Protein AF-A0A1F7LGB0-F1 (afdb_monomer_lite)

pLDDT: mean 81.33, std 19.08, range [39.28, 97.81]

Foldseek 3Di:
DDDDDDDDDDDDDDDPPPPPPVPPPPPDPPDPDVVVVVVVVVPDDDDDDDDDDDDQKDKDAWDWAQDVVVRFTWIWHIDMWGDPDQFKIWADWTWTHGPVHDPDIDIDHTDIGGPPVPDRHD

Radius of gyration: 38.16 Å; chains: 1; bounding box: 104×57×68 Å

Sequence (122 aa):
MKRLLPCLALLGSLACAISVAAQTPQIGPGAPDPIEHSRALSLRPRPALPPATPPAERVVPERRVRVPETGQEVVIPAHTERRISDTQVSVPPLAGFPAGGGASLVHFPAGERLPAELRQGP

Structure (mmCIF, N/CA/C/O backbone):
data_AF-A0A1F7LGB0-F1
#
_entry.id   AF-A0A1F7LGB0-F1
#
loop_
_atom_site.group_PDB
_atom_site.id
_atom_site.type_symbol
_atom_site.label_atom_id
_atom_site.label_alt_id
_atom_site.label_comp_id
_atom_site.label_asym_id
_atom_site.label_entity_id
_atom_site.label_seq_id
_atom_site.pdbx_PDB_ins_code
_atom_site.Cartn_x
_atom_site.Cartn_y
_atom_site.Cartn_z
_atom_site.occupancy
_atom_site.B_iso_or_equiv
_atom_site.auth_seq_id
_atom_site.auth_comp_id
_atom_site.auth_asym_id
_atom_site.auth_atom_id
_atom_site.pdbx_PDB_model_num
ATOM 1 N N . MET A 1 1 ? 85.181 42.261 -16.387 1.00 39.94 1 MET A N 1
ATOM 2 C CA . MET A 1 1 ? 85.362 42.396 -17.853 1.00 39.94 1 MET A CA 1
ATOM 3 C C . MET A 1 1 ? 84.102 41.847 -18.515 1.00 39.94 1 MET A C 1
ATOM 5 O O . MET A 1 1 ? 83.905 40.648 -18.510 1.00 39.94 1 MET A O 1
ATOM 9 N N . LYS A 1 2 ? 83.076 42.685 -18.716 1.00 44.09 2 LYS A N 1
ATOM 10 C CA . LYS A 1 2 ? 82.708 43.294 -20.013 1.00 44.09 2 LYS A CA 1
ATOM 11 C C . LYS A 1 2 ? 82.606 42.270 -21.150 1.00 44.09 2 LYS A C 1
ATOM 13 O O . LYS A 1 2 ? 83.635 41.900 -21.703 1.00 44.09 2 LYS A O 1
ATOM 18 N N . ARG A 1 3 ? 81.369 41.958 -21.548 1.00 41.34 3 ARG A N 1
ATOM 19 C CA . ARG A 1 3 ? 80.885 42.054 -22.937 1.00 41.34 3 ARG A CA 1
ATOM 20 C C . ARG A 1 3 ? 79.352 42.070 -22.936 1.00 41.34 3 ARG A C 1
ATOM 22 O O . ARG A 1 3 ? 78.709 41.054 -22.711 1.00 41.34 3 ARG A O 1
ATOM 29 N N . LEU A 1 4 ? 78.818 43.279 -23.127 1.00 47.09 4 LEU A N 1
ATOM 30 C CA . LEU A 1 4 ? 77.466 43.527 -23.618 1.00 47.09 4 LEU A CA 1
ATOM 31 C C . LEU A 1 4 ? 77.338 42.913 -25.018 1.00 47.09 4 LEU A C 1
ATOM 33 O O . LEU A 1 4 ? 78.267 43.056 -25.816 1.00 47.09 4 LEU A O 1
ATOM 37 N N . LEU A 1 5 ? 76.179 42.341 -25.336 1.00 48.66 5 LEU A N 1
ATOM 38 C CA . LEU A 1 5 ? 75.735 42.181 -26.718 1.00 48.66 5 LEU A CA 1
ATOM 39 C C . LEU A 1 5 ? 74.434 42.980 -26.906 1.00 48.66 5 LEU A C 1
ATOM 41 O O . LEU A 1 5 ? 73.523 42.825 -26.090 1.00 48.66 5 LEU A O 1
ATOM 45 N N . PRO A 1 6 ? 74.359 43.867 -27.914 1.00 56.09 6 PRO A N 1
ATOM 46 C CA . PRO A 1 6 ? 73.229 44.755 -28.113 1.00 56.09 6 PRO A CA 1
ATOM 47 C C . PRO A 1 6 ? 72.122 44.116 -28.955 1.00 56.09 6 PRO A C 1
ATOM 49 O O . PRO A 1 6 ? 72.346 43.294 -29.840 1.00 56.09 6 PRO A O 1
ATOM 52 N N . CYS A 1 7 ? 70.922 44.593 -28.659 1.00 42.59 7 CYS A N 1
ATOM 53 C CA . CYS A 1 7 ? 69.697 44.476 -29.425 1.00 42.59 7 CYS A 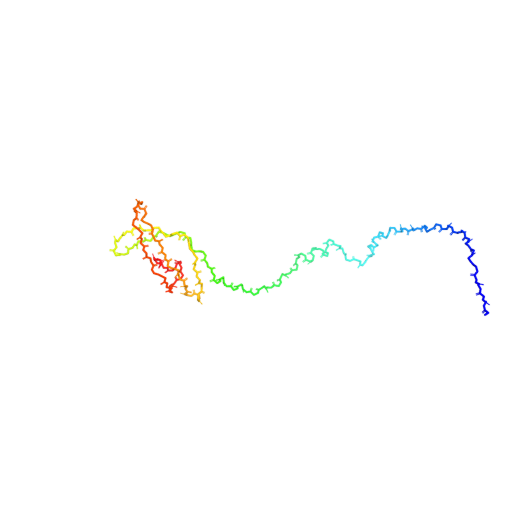CA 1
ATOM 54 C C . CYS A 1 7 ? 69.859 45.148 -30.802 1.00 42.59 7 CYS A C 1
ATOM 56 O O . CYS A 1 7 ? 70.256 46.313 -30.859 1.00 42.59 7 CYS A O 1
ATOM 58 N N . LEU A 1 8 ? 69.508 44.468 -31.897 1.00 49.75 8 LEU A N 1
ATOM 59 C CA . LEU A 1 8 ? 69.082 45.150 -33.120 1.00 49.75 8 LEU A CA 1
ATOM 60 C C . LEU A 1 8 ? 68.018 44.312 -33.833 1.00 49.75 8 LEU A C 1
ATOM 62 O O . LEU A 1 8 ? 68.286 43.242 -34.374 1.00 49.75 8 LEU A O 1
ATOM 66 N N . ALA A 1 9 ? 66.789 44.812 -33.755 1.00 45.78 9 ALA A N 1
ATOM 67 C CA . ALA A 1 9 ? 65.622 44.296 -34.439 1.00 45.78 9 ALA A CA 1
ATOM 68 C C . ALA A 1 9 ? 65.769 44.474 -35.955 1.00 45.78 9 ALA A C 1
ATOM 70 O O . ALA A 1 9 ? 66.146 45.554 -36.413 1.00 45.78 9 ALA A O 1
ATOM 71 N N . LEU A 1 10 ? 65.390 43.459 -36.732 1.00 41.28 10 LEU A N 1
ATOM 72 C CA . LEU A 1 10 ? 65.017 43.666 -38.124 1.00 41.28 10 LEU A CA 1
ATOM 73 C C . LEU A 1 10 ? 63.668 43.008 -38.396 1.00 41.28 10 LEU A C 1
ATOM 75 O O . LEU A 1 10 ? 63.467 41.818 -38.162 1.00 41.28 10 LEU A O 1
ATOM 79 N N . LEU A 1 11 ? 62.749 43.853 -38.853 1.00 46.97 11 LEU A N 1
ATOM 80 C CA . LEU A 1 11 ? 61.423 43.513 -39.328 1.00 46.97 11 LEU A CA 1
ATOM 81 C C . LEU A 1 11 ? 61.484 42.449 -40.428 1.00 46.97 11 LEU A C 1
ATOM 83 O O . LEU A 1 11 ? 62.230 42.579 -41.393 1.00 46.97 11 LEU A O 1
ATOM 87 N N . GLY A 1 12 ? 60.606 41.459 -40.317 1.00 43.09 12 GLY A N 1
ATOM 88 C CA . GLY A 1 12 ? 60.355 40.471 -41.356 1.00 43.09 12 GLY A CA 1
ATOM 89 C C . GLY A 1 12 ? 58.972 39.874 -41.167 1.00 43.09 12 GLY A C 1
ATOM 90 O O . GLY A 1 12 ? 58.838 38.725 -40.766 1.00 43.09 12 GLY A O 1
ATOM 91 N N . SER A 1 13 ? 57.939 40.688 -41.389 1.00 51.75 13 SER A N 1
ATOM 92 C CA . SER A 1 13 ? 56.566 40.204 -41.512 1.00 51.75 13 SER A CA 1
ATOM 93 C C . SER A 1 13 ? 56.483 39.389 -42.803 1.00 51.75 13 SER A C 1
ATOM 95 O O . SER A 1 13 ? 56.477 39.963 -43.891 1.00 51.75 13 SER A O 1
ATOM 97 N N . LEU A 1 14 ? 56.484 38.059 -42.701 1.00 49.19 14 LEU A N 1
ATOM 98 C CA . LEU A 1 14 ? 56.171 37.186 -43.826 1.00 49.19 14 LEU A CA 1
ATOM 99 C C . LEU A 1 14 ? 54.962 36.338 -43.448 1.00 49.19 14 LEU A C 1
ATOM 101 O O . LEU A 1 14 ? 54.983 35.566 -42.492 1.00 49.19 14 LEU A O 1
ATOM 105 N N . ALA A 1 15 ? 53.884 36.580 -44.184 1.00 45.78 15 ALA A N 1
ATOM 106 C CA . ALA A 1 15 ? 52.567 36.016 -43.994 1.00 45.78 15 ALA A CA 1
ATOM 107 C C . ALA A 1 15 ? 52.606 34.486 -43.853 1.00 45.78 15 ALA A C 1
ATOM 109 O O . ALA A 1 15 ? 52.946 33.773 -44.797 1.00 45.78 15 ALA A O 1
ATOM 110 N N . CYS A 1 16 ? 52.167 33.977 -42.699 1.00 39.28 16 CYS A N 1
ATOM 111 C CA . CYS A 1 16 ? 51.636 32.623 -42.617 1.00 39.28 16 CYS A CA 1
ATOM 112 C C . CYS A 1 16 ? 50.343 32.593 -43.435 1.00 39.28 16 CYS A C 1
ATOM 114 O O . CYS A 1 16 ? 49.257 32.856 -42.919 1.00 39.28 16 CYS A O 1
ATOM 116 N N . ALA A 1 17 ? 50.451 32.286 -44.726 1.00 51.31 17 ALA A N 1
ATOM 117 C CA . ALA A 1 17 ? 49.326 31.759 -45.474 1.00 51.31 17 ALA A CA 1
ATOM 118 C C . ALA A 1 17 ? 49.001 30.391 -44.865 1.00 51.31 17 ALA A C 1
ATOM 120 O O . ALA A 1 17 ? 49.566 29.368 -45.253 1.00 51.31 17 ALA A O 1
ATOM 121 N N . ILE A 1 18 ? 48.122 30.376 -43.860 1.00 52.44 18 ILE A N 1
ATOM 122 C CA . ILE A 1 18 ? 47.482 29.150 -43.397 1.00 52.44 18 ILE A CA 1
ATOM 123 C C . ILE A 1 18 ? 46.597 28.718 -44.560 1.00 52.44 18 ILE A C 1
ATOM 125 O O . ILE A 1 18 ? 45.442 29.121 -44.677 1.00 52.44 18 ILE A O 1
ATOM 129 N N . SER A 1 19 ? 47.166 27.930 -45.466 1.00 48.25 19 SER A N 1
ATOM 130 C CA . SER A 1 19 ? 46.372 27.131 -46.381 1.00 48.25 19 SER A CA 1
ATOM 131 C C . SER A 1 19 ? 45.657 26.109 -45.510 1.00 48.25 19 SER A C 1
ATOM 133 O O . SER A 1 19 ? 46.164 25.017 -45.265 1.00 48.25 19 SER A O 1
ATOM 135 N N . VAL A 1 20 ? 44.480 26.475 -44.997 1.00 52.44 20 VAL A N 1
ATOM 136 C CA . VAL A 1 20 ? 43.475 25.486 -44.625 1.00 52.44 20 VAL A CA 1
ATOM 137 C C . VAL A 1 20 ? 43.051 24.871 -45.949 1.00 52.44 20 VAL A C 1
ATOM 139 O O . VAL A 1 20 ? 42.083 25.288 -46.578 1.00 52.44 20 VAL A O 1
ATOM 142 N N . ALA A 1 21 ? 43.832 23.897 -46.414 1.00 49.31 21 ALA A N 1
ATOM 143 C CA . ALA A 1 21 ? 43.280 22.882 -47.276 1.00 49.31 21 ALA A CA 1
ATOM 144 C C . ALA A 1 21 ? 42.140 22.293 -46.454 1.00 49.31 21 ALA A C 1
ATOM 146 O O . ALA A 1 21 ? 42.376 21.635 -45.438 1.00 49.31 21 ALA A O 1
ATOM 147 N N . ALA A 1 22 ? 40.907 22.628 -46.830 1.00 48.91 22 ALA A N 1
ATOM 148 C CA . ALA A 1 22 ? 39.749 21.901 -46.373 1.00 48.91 22 ALA A CA 1
ATOM 149 C C . ALA A 1 22 ? 40.032 20.442 -46.726 1.00 48.91 22 ALA A C 1
ATOM 151 O O . ALA A 1 22 ? 39.932 20.042 -47.887 1.00 48.91 22 ALA A O 1
ATOM 152 N N . GLN A 1 23 ? 40.474 19.668 -45.734 1.00 51.59 23 GLN A N 1
ATOM 153 C CA . GLN A 1 23 ? 40.456 18.222 -45.805 1.00 51.59 23 GLN A CA 1
ATOM 154 C C . GLN A 1 23 ? 38.975 17.878 -45.836 1.00 51.59 23 GLN A C 1
ATOM 156 O O . GLN A 1 23 ? 38.339 17.656 -44.810 1.00 51.59 23 GLN A O 1
ATOM 161 N N . THR A 1 24 ? 38.395 17.930 -47.034 1.00 53.53 24 THR A N 1
ATOM 162 C CA . THR A 1 24 ? 37.213 17.141 -47.326 1.00 53.53 24 THR A CA 1
ATOM 163 C C . THR A 1 24 ? 37.592 15.734 -46.887 1.00 53.53 24 THR A C 1
ATOM 165 O O . THR A 1 24 ?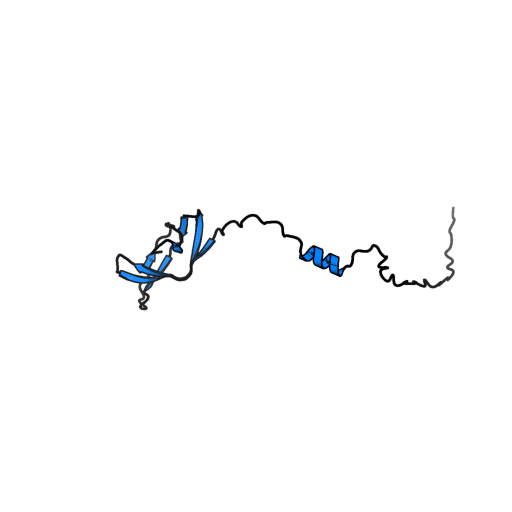 38.640 15.250 -47.329 1.00 53.53 24 THR A O 1
ATOM 168 N N . PRO A 1 25 ? 36.854 15.112 -45.950 1.00 57.19 25 PRO A N 1
ATOM 169 C CA . PRO A 1 25 ? 37.134 13.742 -45.577 1.00 57.19 25 PRO A CA 1
ATOM 170 C C . PRO A 1 25 ? 37.096 12.940 -46.872 1.00 57.19 25 PRO A C 1
ATOM 172 O O . PRO A 1 25 ? 36.052 12.801 -47.507 1.00 57.19 25 PRO A O 1
ATOM 175 N N . GLN A 1 26 ? 38.276 12.518 -47.317 1.00 54.53 26 GLN A N 1
ATOM 176 C CA . GLN A 1 26 ? 38.432 11.629 -48.447 1.00 54.53 26 GLN A CA 1
ATOM 177 C C . GLN A 1 26 ? 37.807 10.319 -47.986 1.00 54.53 26 GLN A C 1
ATOM 179 O O . GLN A 1 26 ? 38.439 9.525 -47.289 1.00 54.53 26 GLN A O 1
ATOM 184 N N . ILE A 1 27 ? 36.532 10.124 -48.326 1.00 57.50 27 ILE A N 1
ATOM 185 C CA . ILE A 1 27 ? 35.876 8.823 -48.291 1.00 57.50 27 ILE A CA 1
ATOM 186 C C . ILE A 1 27 ? 36.549 8.026 -49.410 1.00 57.50 27 ILE A C 1
ATOM 188 O O . ILE A 1 27 ? 36.065 7.944 -50.535 1.00 57.50 27 ILE A O 1
ATOM 192 N N . GLY A 1 28 ? 37.757 7.535 -49.130 1.00 55.53 28 GLY A N 1
ATOM 193 C CA . GLY A 1 28 ? 38.416 6.567 -49.986 1.00 55.53 28 GLY A CA 1
ATOM 194 C C . GLY A 1 28 ? 37.552 5.305 -50.069 1.00 55.53 28 GLY A C 1
ATOM 195 O O . GLY A 1 28 ? 36.737 5.067 -49.172 1.00 55.53 28 GLY A O 1
ATOM 196 N N . PRO A 1 29 ? 37.740 4.460 -51.094 1.00 56.47 29 PRO A N 1
ATOM 197 C CA . PRO A 1 29 ? 36.926 3.264 -51.355 1.00 56.47 29 PRO A CA 1
ATOM 198 C C . PRO A 1 29 ? 37.025 2.146 -50.287 1.00 56.47 29 PRO A C 1
ATOM 200 O O . PRO A 1 29 ? 36.714 0.994 -50.565 1.00 56.47 29 PRO A O 1
ATOM 203 N N . GLY A 1 30 ? 37.438 2.465 -49.059 1.00 62.44 30 GLY A N 1
ATOM 204 C CA . GLY A 1 30 ? 37.479 1.561 -47.909 1.00 62.44 30 GLY A CA 1
ATOM 205 C C . GLY A 1 30 ? 37.079 2.199 -46.573 1.00 62.44 30 GLY A C 1
ATOM 206 O O . GLY A 1 30 ? 37.198 1.537 -45.545 1.00 62.44 30 GLY A O 1
ATOM 207 N N . ALA A 1 31 ? 36.624 3.460 -46.544 1.00 66.88 31 ALA A N 1
ATOM 208 C CA . ALA A 1 31 ? 36.073 4.051 -45.324 1.00 66.88 31 ALA A CA 1
ATOM 209 C C . ALA A 1 31 ? 34.642 3.521 -45.093 1.00 66.88 31 ALA A C 1
ATOM 211 O O . ALA A 1 31 ? 33.848 3.526 -46.037 1.00 66.88 31 ALA A O 1
ATOM 212 N N . PRO A 1 32 ? 34.290 3.047 -43.881 1.00 71.31 32 PRO A N 1
ATOM 213 C CA . PRO A 1 32 ? 32.942 2.560 -43.609 1.00 71.31 32 PRO A CA 1
ATOM 214 C C . PRO A 1 32 ? 31.929 3.695 -43.790 1.00 71.31 32 PRO A C 1
ATOM 216 O O . PRO A 1 32 ? 32.144 4.798 -43.286 1.00 71.31 32 PRO A O 1
ATOM 219 N N . ASP A 1 33 ? 30.830 3.414 -44.495 1.00 85.38 33 ASP A N 1
ATOM 220 C CA . ASP A 1 33 ? 29.721 4.355 -44.650 1.00 85.38 33 ASP A CA 1
ATOM 221 C C . ASP A 1 33 ? 29.245 4.798 -43.252 1.00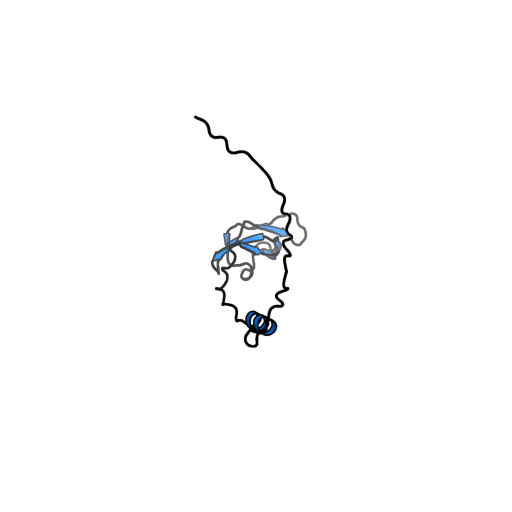 85.38 33 ASP A C 1
ATOM 223 O O . ASP A 1 33 ? 28.834 3.949 -42.451 1.00 85.38 33 ASP A O 1
ATOM 227 N N . PRO A 1 34 ? 29.312 6.100 -42.915 1.00 86.69 34 PRO A N 1
ATOM 228 C CA . PRO A 1 34 ? 28.931 6.592 -41.595 1.00 86.69 34 PRO A CA 1
ATOM 229 C C . PRO A 1 34 ? 27.464 6.297 -41.251 1.00 86.69 34 PRO A C 1
ATOM 231 O O . PRO A 1 34 ? 27.143 6.110 -40.074 1.00 86.69 34 PRO A O 1
ATOM 234 N N . ILE A 1 35 ? 26.580 6.210 -42.251 1.00 90.06 35 ILE A N 1
ATOM 235 C CA . ILE A 1 35 ? 25.170 5.855 -42.061 1.00 90.06 35 ILE A CA 1
ATOM 236 C C . ILE A 1 35 ? 25.048 4.386 -41.666 1.00 90.06 35 ILE A C 1
ATOM 238 O O . ILE A 1 35 ? 24.374 4.063 -40.685 1.00 90.06 35 ILE A O 1
ATOM 242 N N . GLU A 1 36 ? 25.748 3.498 -42.369 1.00 87.56 36 GLU A N 1
ATOM 243 C CA . GLU A 1 36 ? 25.737 2.069 -42.054 1.00 87.56 36 GLU A CA 1
ATOM 244 C C . GLU A 1 36 ? 26.443 1.783 -40.722 1.00 87.56 36 GLU A C 1
ATOM 246 O O . GLU A 1 36 ? 25.974 0.970 -39.928 1.00 87.56 36 GLU A O 1
ATOM 251 N N .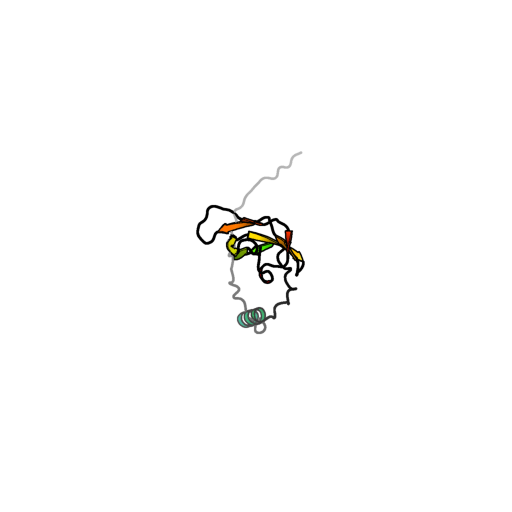 HIS A 1 37 ? 27.507 2.521 -40.398 1.00 88.81 37 HIS A N 1
ATOM 252 C CA . HIS A 1 37 ? 28.161 2.445 -39.095 1.00 88.81 37 HIS A CA 1
ATOM 253 C C . HIS A 1 37 ? 27.215 2.856 -37.957 1.00 88.81 37 HIS A C 1
ATOM 255 O O . HIS A 1 37 ? 27.106 2.154 -36.950 1.00 88.81 37 HIS A O 1
ATOM 261 N N . SER A 1 38 ? 26.480 3.959 -38.126 1.00 91.75 38 SER A N 1
ATOM 262 C CA . SER A 1 38 ? 25.476 4.420 -37.161 1.00 91.75 38 SER A CA 1
ATOM 263 C C . SER A 1 38 ? 24.337 3.410 -36.984 1.00 91.75 38 SER A C 1
ATOM 265 O O . SER A 1 38 ? 23.958 3.081 -35.852 1.00 91.75 38 SER A O 1
ATOM 267 N N . ARG A 1 39 ? 23.830 2.853 -38.092 1.00 91.75 39 ARG A N 1
ATOM 268 C CA . ARG A 1 39 ? 22.830 1.779 -38.078 1.00 91.75 39 ARG A CA 1
ATOM 269 C C . ARG A 1 39 ? 23.357 0.561 -37.324 1.00 91.75 39 ARG A C 1
ATOM 271 O O . ARG A 1 39 ? 22.680 0.074 -36.421 1.00 91.75 39 ARG A O 1
ATOM 278 N N . ALA A 1 40 ? 24.570 0.111 -37.634 1.00 91.88 40 ALA A N 1
ATOM 279 C CA . ALA A 1 40 ? 25.188 -1.037 -36.983 1.00 91.88 40 ALA A CA 1
ATOM 280 C C . ALA A 1 40 ? 25.334 -0.828 -35.470 1.00 91.88 40 ALA A C 1
ATOM 282 O O . ALA A 1 40 ? 25.067 -1.756 -34.713 1.00 91.88 40 ALA A O 1
ATOM 283 N N . LEU A 1 41 ? 25.708 0.375 -35.013 1.00 92.56 41 LEU A N 1
ATOM 284 C CA . LEU A 1 41 ? 25.762 0.722 -33.586 1.00 92.56 41 LEU A CA 1
ATOM 285 C C . LEU A 1 41 ? 24.378 0.711 -32.927 1.00 92.56 41 LEU A C 1
ATOM 287 O O . LEU A 1 41 ? 24.234 0.196 -31.820 1.00 92.56 41 LEU A O 1
ATOM 291 N N . SER A 1 42 ? 23.369 1.249 -33.610 1.00 93.62 42 SER A N 1
ATOM 292 C CA . SER A 1 42 ? 21.998 1.360 -33.095 1.00 93.62 42 SER A CA 1
ATOM 293 C C . SER A 1 42 ? 21.301 0.006 -32.966 1.00 93.62 42 SER A C 1
ATOM 295 O O . SER A 1 42 ? 20.451 -0.172 -32.098 1.00 93.62 42 SER A O 1
ATOM 297 N N . LEU A 1 43 ? 21.680 -0.952 -33.813 1.00 94.69 43 LEU A N 1
ATOM 298 C CA . LEU A 1 43 ? 21.152 -2.315 -33.806 1.00 94.69 43 LEU A CA 1
ATOM 299 C C . LEU A 1 43 ? 21.929 -3.262 -32.883 1.00 94.69 43 LEU A C 1
ATOM 301 O O . LEU A 1 43 ? 21.565 -4.435 -32.781 1.00 94.69 43 LEU A O 1
ATOM 305 N N . ARG A 1 44 ? 22.991 -2.798 -32.206 1.00 94.56 44 ARG A N 1
ATOM 306 C CA . ARG A 1 44 ? 23.736 -3.664 -31.285 1.00 94.56 44 ARG A CA 1
ATOM 307 C C . ARG A 1 44 ? 22.823 -4.128 -30.147 1.00 94.56 44 ARG A C 1
ATOM 309 O O . ARG A 1 44 ? 22.213 -3.287 -29.479 1.00 94.56 44 ARG A O 1
ATOM 316 N N . PRO A 1 45 ? 22.767 -5.443 -29.872 1.00 92.75 45 PRO A N 1
ATOM 317 C CA . PRO A 1 45 ? 22.108 -5.952 -28.682 1.00 92.75 45 PRO A CA 1
ATOM 318 C C . PRO A 1 45 ? 22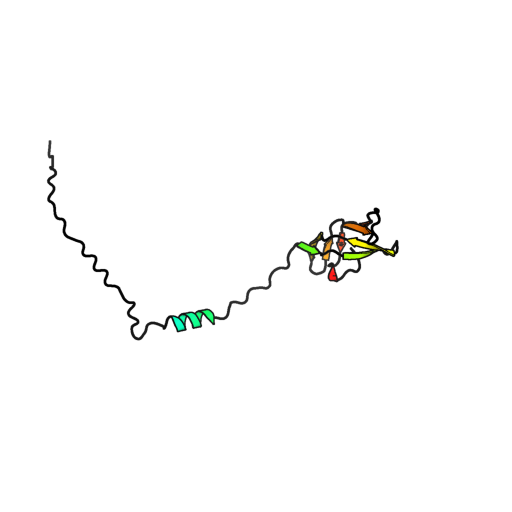.673 -5.272 -27.437 1.00 92.75 45 PRO A C 1
ATOM 320 O O . PRO A 1 45 ? 23.890 -5.129 -27.286 1.00 92.75 45 PRO A O 1
ATOM 323 N N . ARG A 1 46 ? 21.787 -4.839 -26.541 1.00 91.81 46 ARG A N 1
ATOM 324 C CA . ARG A 1 46 ? 22.215 -4.286 -25.258 1.00 91.81 46 ARG A CA 1
ATOM 325 C C . ARG A 1 46 ? 22.625 -5.425 -24.327 1.00 91.81 46 ARG A C 1
ATOM 327 O O . ARG A 1 46 ? 21.945 -6.453 -24.314 1.00 91.81 46 ARG A O 1
ATOM 334 N N . PRO A 1 47 ? 23.689 -5.248 -23.526 1.00 91.00 47 PRO A N 1
ATOM 335 C CA . PRO A 1 47 ? 23.986 -6.173 -22.445 1.00 91.00 47 PRO A CA 1
ATOM 336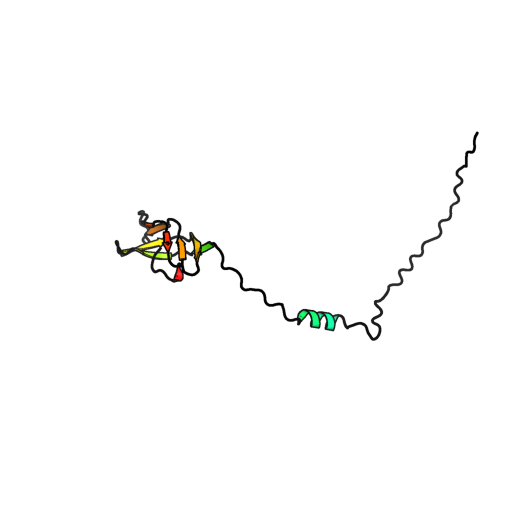 C C . PRO A 1 47 ? 22.766 -6.322 -21.533 1.00 91.00 47 PRO A C 1
ATOM 338 O O . PRO A 1 47 ? 22.117 -5.329 -21.194 1.00 91.00 47 PRO A O 1
ATOM 341 N N . ALA A 1 48 ? 22.459 -7.557 -21.140 1.00 91.88 48 ALA A N 1
ATOM 342 C CA . ALA A 1 48 ? 21.453 -7.797 -20.119 1.00 91.88 48 ALA A CA 1
ATOM 343 C C . ALA A 1 48 ? 21.949 -7.206 -18.793 1.00 91.88 48 ALA A C 1
ATOM 345 O O . ALA A 1 48 ? 23.057 -7.506 -18.347 1.00 91.88 48 ALA A O 1
ATOM 346 N N . LEU A 1 49 ? 21.135 -6.347 -18.180 1.00 91.12 49 LEU A N 1
ATOM 347 C CA . LEU A 1 49 ? 21.391 -5.872 -16.827 1.00 91.12 49 LEU A CA 1
ATOM 348 C C . LEU A 1 49 ? 20.908 -6.924 -15.823 1.00 91.12 49 LEU A C 1
ATOM 350 O O . LEU A 1 49 ? 19.910 -7.602 -16.091 1.00 91.12 49 LEU A O 1
ATOM 354 N N . PRO A 1 50 ? 21.577 -7.061 -14.664 1.00 92.50 50 PRO A N 1
ATOM 355 C CA . PRO A 1 50 ? 21.027 -7.852 -13.578 1.00 92.50 50 PRO A CA 1
ATOM 356 C C . PRO A 1 50 ? 19.677 -7.263 -13.132 1.00 92.50 50 PRO A C 1
ATOM 358 O O . PRO A 1 50 ? 19.440 -6.060 -13.302 1.00 92.50 50 PRO A O 1
ATOM 361 N N . PRO A 1 51 ? 18.785 -8.084 -12.556 1.00 92.06 51 PRO A N 1
ATOM 362 C CA . PRO A 1 51 ? 17.534 -7.589 -12.001 1.00 92.06 51 PRO A CA 1
ATOM 363 C C . PRO A 1 51 ? 17.810 -6.533 -10.926 1.00 92.06 51 PRO A C 1
ATOM 365 O O . PRO A 1 51 ? 18.737 -6.665 -10.125 1.00 92.06 51 PRO A O 1
ATOM 368 N N . ALA A 1 52 ? 16.999 -5.476 -10.919 1.00 90.56 52 ALA A N 1
ATOM 369 C CA . ALA A 1 52 ? 17.096 -4.440 -9.903 1.00 90.56 52 ALA A CA 1
ATOM 370 C C . ALA A 1 52 ? 16.714 -5.003 -8.529 1.00 90.56 52 ALA A C 1
ATOM 372 O O . ALA A 1 52 ? 15.746 -5.757 -8.400 1.00 90.56 52 ALA A O 1
ATOM 373 N N . THR A 1 53 ? 17.443 -4.592 -7.494 1.00 89.38 53 THR A N 1
ATOM 374 C CA . THR A 1 53 ? 17.038 -4.859 -6.115 1.00 89.38 53 THR A CA 1
ATOM 375 C C . THR A 1 53 ? 15.726 -4.122 -5.830 1.00 89.38 53 THR A C 1
ATOM 377 O O . THR A 1 53 ? 15.628 -2.932 -6.144 1.00 89.38 53 THR A O 1
ATOM 380 N N . PRO A 1 54 ? 14.721 -4.779 -5.222 1.00 89.00 54 PRO A N 1
ATOM 381 C CA . PRO A 1 54 ? 13.501 -4.104 -4.803 1.00 89.00 54 PRO A CA 1
ATOM 382 C C . PRO A 1 54 ? 13.805 -2.934 -3.856 1.00 89.00 54 PRO A C 1
ATOM 384 O O . PRO A 1 54 ? 14.735 -3.035 -3.046 1.00 89.00 54 PRO A O 1
ATOM 387 N N . PRO A 1 55 ? 13.029 -1.839 -3.915 1.00 91.44 55 PRO A N 1
ATOM 388 C CA . PRO A 1 55 ? 13.257 -0.696 -3.047 1.00 91.44 55 PRO A CA 1
ATOM 389 C C . PRO A 1 55 ? 13.071 -1.083 -1.575 1.00 91.44 55 PRO A C 1
ATOM 391 O O . PRO A 1 55 ? 12.219 -1.904 -1.226 1.00 91.44 55 PRO A O 1
ATOM 394 N N . ALA A 1 56 ? 13.885 -0.481 -0.706 1.00 94.00 56 ALA A N 1
ATOM 395 C CA . ALA A 1 56 ? 13.798 -0.691 0.737 1.00 94.00 56 ALA A CA 1
ATOM 396 C C . ALA A 1 56 ? 12.535 -0.062 1.337 1.00 94.00 56 ALA A C 1
ATOM 398 O O . ALA A 1 56 ? 12.056 -0.518 2.367 1.00 94.00 56 ALA A O 1
ATOM 399 N N . GLU A 1 57 ? 11.987 0.964 0.692 1.00 96.56 57 GLU A N 1
ATOM 400 C CA . GLU A 1 57 ? 10.782 1.661 1.122 1.00 96.56 57 GLU A CA 1
ATOM 401 C C . GLU A 1 57 ? 9.766 1.711 -0.009 1.00 96.56 57 GLU A C 1
ATOM 403 O O . GLU A 1 57 ? 10.117 1.800 -1.189 1.00 96.56 57 GLU A O 1
ATOM 408 N N . ARG A 1 58 ? 8.489 1.663 0.356 1.00 94.94 58 ARG A N 1
ATOM 409 C CA . ARG A 1 58 ? 7.385 1.717 -0.590 1.00 94.94 58 ARG A CA 1
ATOM 410 C C . ARG A 1 58 ? 6.263 2.577 -0.046 1.00 94.94 58 ARG A C 1
ATOM 412 O O . ARG A 1 58 ? 5.842 2.409 1.093 1.00 94.94 58 ARG A O 1
ATOM 419 N N . VAL A 1 59 ? 5.742 3.451 -0.900 1.00 96.69 59 VAL A N 1
ATOM 420 C CA . VAL A 1 59 ? 4.519 4.195 -0.608 1.00 96.69 59 VAL A CA 1
ATOM 421 C C . VAL A 1 59 ? 3.324 3.270 -0.809 1.00 96.69 59 VAL A C 1
ATOM 423 O O . VAL A 1 59 ? 3.100 2.748 -1.903 1.00 96.69 59 VAL A O 1
ATOM 426 N N . VAL A 1 60 ? 2.560 3.081 0.256 1.00 96.50 60 VAL A N 1
ATOM 427 C CA . VAL A 1 60 ? 1.233 2.480 0.225 1.00 96.50 60 VAL A CA 1
ATOM 428 C C . VAL A 1 60 ? 0.232 3.612 0.008 1.00 96.50 60 VAL A C 1
ATOM 430 O O . VAL A 1 60 ? 0.261 4.590 0.761 1.00 96.50 60 VAL A O 1
ATOM 433 N N . PRO A 1 61 ? -0.623 3.533 -1.027 1.00 96.62 61 PRO A N 1
ATOM 434 C CA . PRO A 1 61 ? -1.635 4.553 -1.269 1.00 96.62 61 PRO A CA 1
ATOM 435 C C . PRO A 1 61 ? -2.668 4.572 -0.138 1.00 96.62 61 PRO A C 1
ATOM 437 O O . PRO A 1 61 ? -2.671 3.713 0.741 1.00 96.62 61 PRO A O 1
ATOM 440 N N . GLU A 1 62 ? -3.570 5.548 -0.173 1.00 95.75 62 GLU A N 1
ATOM 441 C CA . GLU A 1 62 ? -4.707 5.577 0.743 1.00 95.75 62 GLU A CA 1
ATOM 442 C C . GLU A 1 62 ? -5.517 4.271 0.666 1.00 95.75 62 GLU A C 1
ATOM 444 O O . GLU A 1 62 ? -5.735 3.713 -0.415 1.00 95.75 62 GLU A O 1
ATOM 449 N N . ARG A 1 63 ? -5.967 3.771 1.821 1.00 93.31 63 ARG A N 1
ATOM 450 C CA . ARG A 1 63 ? -6.747 2.531 1.921 1.00 93.31 63 ARG A CA 1
ATOM 451 C C . ARG A 1 63 ? -7.985 2.731 2.777 1.00 93.31 63 ARG A C 1
ATOM 453 O O . ARG A 1 63 ? -7.922 3.350 3.833 1.00 93.31 63 ARG A O 1
ATOM 460 N N . ARG A 1 64 ? -9.097 2.128 2.357 1.00 93.88 64 ARG A N 1
ATOM 461 C CA . ARG A 1 64 ? -10.315 2.000 3.167 1.00 93.88 64 ARG A CA 1
ATOM 462 C C . ARG A 1 64 ? -10.337 0.601 3.761 1.00 93.88 64 ARG A C 1
ATOM 464 O O . ARG A 1 64 ? -10.276 -0.376 3.019 1.00 93.88 64 ARG A O 1
ATOM 471 N N . VAL A 1 65 ? -10.373 0.503 5.083 1.00 92.56 65 VAL A N 1
ATOM 472 C CA . VAL A 1 65 ? -10.377 -0.774 5.805 1.00 92.56 65 VAL A CA 1
ATOM 473 C C . VAL A 1 65 ? -11.568 -0.830 6.750 1.00 92.56 65 VAL A C 1
ATOM 475 O O . VAL A 1 65 ? -11.979 0.181 7.321 1.00 92.56 65 VAL A O 1
ATOM 478 N N . ARG A 1 66 ? -12.127 -2.026 6.929 1.00 92.31 66 ARG A N 1
ATOM 479 C CA . ARG A 1 66 ? -13.177 -2.276 7.917 1.00 92.31 66 ARG A CA 1
ATOM 480 C C . ARG A 1 66 ? -12.520 -2.727 9.217 1.00 92.31 66 ARG A C 1
ATOM 482 O O . ARG A 1 66 ? -11.826 -3.738 9.223 1.00 92.31 66 ARG A O 1
ATOM 489 N N . VAL A 1 67 ? -12.730 -1.986 10.299 1.00 88.38 67 VAL A N 1
ATOM 490 C CA . VAL A 1 67 ? -12.249 -2.346 11.640 1.00 88.38 67 VAL A CA 1
ATOM 491 C C . VAL A 1 67 ? -13.137 -3.474 12.173 1.00 88.38 67 VAL A C 1
ATOM 493 O O . VAL A 1 67 ? -14.340 -3.247 12.309 1.00 88.38 67 VAL A O 1
ATOM 496 N N . PRO A 1 68 ? -12.612 -4.685 12.436 1.00 85.06 68 PRO A N 1
ATOM 497 C CA . PRO A 1 68 ? -13.441 -5.825 12.829 1.00 85.06 68 PRO A CA 1
ATOM 498 C C . PRO A 1 68 ? -14.220 -5.599 14.127 1.00 85.06 68 PRO A C 1
ATOM 500 O O . PRO A 1 68 ? -15.379 -5.995 14.212 1.00 85.06 68 PRO A O 1
ATOM 503 N N . GLU A 1 69 ? -13.617 -4.937 15.116 1.00 84.62 69 GLU A N 1
ATOM 504 C CA . GLU A 1 69 ? -14.196 -4.765 16.453 1.00 84.62 69 GLU A CA 1
ATOM 505 C C . GLU A 1 69 ? -15.429 -3.857 16.445 1.00 84.62 69 GLU A C 1
ATOM 507 O O . GLU A 1 69 ? -16.396 -4.106 17.159 1.00 84.62 69 GLU A O 1
ATOM 512 N N . THR A 1 70 ? -15.402 -2.797 15.636 1.00 84.88 70 THR A N 1
ATOM 513 C CA . THR A 1 70 ? -16.482 -1.801 15.563 1.00 84.88 70 THR A CA 1
ATOM 514 C C . THR A 1 70 ? -17.342 -1.955 14.314 1.00 84.88 70 THR A C 1
ATOM 516 O O . THR A 1 70 ? -18.383 -1.313 14.188 1.00 84.88 70 THR A O 1
ATOM 519 N N . GLY A 1 71 ? -16.892 -2.755 13.345 1.00 87.25 71 GLY A N 1
ATOM 520 C CA . GLY A 1 71 ? -17.446 -2.787 11.999 1.00 87.25 71 GLY A CA 1
ATOM 521 C C . GLY A 1 71 ? -17.338 -1.443 11.278 1.00 87.25 71 GLY A C 1
ATOM 522 O O . GLY A 1 71 ? -17.992 -1.257 10.263 1.00 87.25 71 GLY A O 1
ATOM 523 N N . GLN A 1 72 ? -16.574 -0.472 11.771 1.00 89.62 72 GLN A N 1
ATOM 524 C CA . GLN A 1 72 ? -16.506 0.846 11.155 1.00 89.62 72 GLN A CA 1
ATOM 525 C C . GLN A 1 72 ? -15.569 0.827 9.945 1.00 89.62 72 GLN A C 1
ATOM 527 O O . GLN A 1 72 ? -14.503 0.214 9.984 1.00 89.62 72 GLN A O 1
ATOM 532 N N . GLU A 1 73 ? -15.938 1.523 8.870 1.00 93.31 73 GLU A N 1
ATOM 533 C CA . GLU A 1 73 ? -14.997 1.788 7.783 1.00 93.31 73 GLU A CA 1
ATOM 534 C C . GLU A 1 73 ? -14.132 3.006 8.121 1.00 93.31 73 GLU A C 1
ATOM 536 O O . GLU A 1 73 ? -14.644 4.080 8.463 1.00 93.31 73 GLU A O 1
ATOM 541 N N . VAL A 1 74 ? -12.818 2.835 8.014 1.00 94.69 74 VAL A N 1
ATOM 542 C CA . VAL A 1 74 ? -11.838 3.897 8.226 1.00 94.69 74 VAL A CA 1
ATOM 543 C C . VAL A 1 74 ? -10.947 4.065 7.004 1.00 94.69 74 VAL A C 1
ATOM 545 O O . VAL A 1 74 ? -10.573 3.098 6.342 1.00 94.69 74 VAL A O 1
ATOM 548 N N . VAL A 1 75 ? -10.614 5.315 6.719 1.00 95.25 75 VAL A N 1
ATOM 549 C CA . VAL A 1 75 ? -9.673 5.740 5.692 1.00 95.25 75 VAL A CA 1
ATOM 550 C C . VAL A 1 75 ? -8.310 5.901 6.339 1.00 95.25 75 VAL A C 1
ATOM 552 O O . VAL A 1 75 ? -8.158 6.617 7.327 1.00 95.25 75 VAL A O 1
ATOM 555 N N . ILE A 1 76 ? -7.317 5.235 5.778 1.00 95.38 76 ILE A N 1
ATOM 556 C CA . ILE A 1 76 ? -5.927 5.305 6.199 1.00 95.38 76 ILE A CA 1
ATOM 557 C C . ILE A 1 76 ? -5.182 6.067 5.116 1.00 95.38 76 ILE A C 1
ATOM 559 O O . ILE A 1 76 ? -5.139 5.574 3.986 1.00 95.38 76 ILE A O 1
ATOM 563 N N . PRO A 1 77 ? -4.601 7.235 5.430 1.00 95.88 77 PRO A N 1
ATOM 564 C CA . PRO A 1 77 ? -3.842 8.007 4.461 1.00 95.88 77 PRO A CA 1
ATOM 565 C C . PRO A 1 77 ? -2.677 7.219 3.864 1.00 95.88 77 PRO A C 1
ATOM 567 O O . PRO A 1 77 ? -2.199 6.223 4.426 1.00 95.88 77 PRO A O 1
ATOM 570 N N . ALA A 1 78 ? -2.184 7.714 2.731 1.00 97.50 78 ALA A N 1
ATOM 571 C CA . ALA A 1 78 ? -0.957 7.202 2.148 1.00 97.50 78 ALA A CA 1
ATOM 572 C C . ALA A 1 78 ? 0.200 7.290 3.159 1.00 97.50 78 ALA A C 1
ATOM 574 O O . ALA A 1 78 ? 0.349 8.281 3.876 1.00 97.50 78 ALA A O 1
ATOM 575 N N . HIS A 1 79 ? 1.010 6.241 3.218 1.00 97.25 79 HIS A N 1
ATOM 576 C CA . HIS A 1 79 ? 2.130 6.120 4.148 1.00 97.25 79 HIS A CA 1
ATOM 577 C C . HIS A 1 79 ? 3.256 5.302 3.521 1.00 97.25 79 HIS A C 1
ATOM 579 O O . HIS A 1 79 ? 3.059 4.620 2.518 1.00 97.25 79 HIS A O 1
ATOM 585 N N . THR A 1 80 ? 4.442 5.362 4.117 1.00 97.81 80 THR A N 1
ATOM 586 C CA . THR A 1 80 ? 5.601 4.587 3.665 1.00 97.81 80 THR A CA 1
ATOM 587 C C . THR A 1 80 ? 5.799 3.369 4.559 1.00 97.81 80 THR A C 1
ATOM 589 O O . THR A 1 80 ? 5.848 3.492 5.781 1.00 97.81 80 THR A O 1
ATOM 592 N N . GLU A 1 81 ? 5.942 2.196 3.951 1.00 97.50 81 GLU A N 1
ATOM 593 C CA . GLU A 1 81 ? 6.350 0.956 4.612 1.00 97.50 81 GLU A CA 1
ATOM 594 C C . GLU A 1 81 ? 7.793 0.616 4.241 1.00 97.50 81 GLU A C 1
ATOM 596 O O . GLU A 1 81 ? 8.233 0.869 3.115 1.00 97.50 81 GLU A O 1
ATOM 601 N N . ARG A 1 82 ? 8.531 0.002 5.170 1.00 97.81 82 ARG A N 1
ATOM 602 C CA . ARG A 1 82 ? 9.911 -0.441 4.931 1.00 97.81 82 ARG A CA 1
ATOM 603 C C . ARG A 1 82 ? 9.956 -1.950 4.724 1.00 97.81 82 ARG A C 1
ATOM 605 O O . ARG A 1 82 ? 9.537 -2.705 5.595 1.00 97.81 82 ARG A O 1
ATOM 612 N N . ARG A 1 83 ? 10.505 -2.406 3.604 1.00 96.19 83 ARG A N 1
ATOM 613 C CA . ARG A 1 83 ? 10.714 -3.823 3.298 1.00 96.19 83 ARG A CA 1
ATOM 614 C C . ARG A 1 83 ? 11.735 -4.436 4.261 1.00 96.19 83 ARG A C 1
ATOM 616 O O . ARG A 1 83 ? 12.828 -3.902 4.431 1.00 96.19 83 ARG A O 1
ATOM 623 N N . ILE A 1 84 ? 11.374 -5.569 4.858 1.00 96.56 84 ILE A N 1
ATOM 624 C CA . ILE A 1 84 ? 12.267 -6.427 5.652 1.00 96.56 84 ILE A CA 1
ATOM 625 C C . ILE A 1 84 ? 12.686 -7.627 4.794 1.00 96.56 84 ILE A C 1
ATOM 627 O O . ILE A 1 84 ? 13.868 -7.948 4.695 1.00 96.56 84 ILE A O 1
ATOM 631 N N . SER A 1 85 ? 11.718 -8.249 4.118 1.00 93.88 85 SER A N 1
ATOM 632 C CA . SER A 1 85 ? 11.898 -9.364 3.185 1.00 93.88 85 SER A CA 1
ATOM 633 C C . SER A 1 85 ? 10.841 -9.304 2.074 1.00 93.88 85 SER A C 1
ATOM 635 O O . SER A 1 85 ? 10.045 -8.370 2.016 1.00 93.88 85 SER A O 1
ATOM 637 N N . ASP A 1 86 ? 10.799 -10.293 1.181 1.00 90.44 86 ASP A N 1
ATOM 638 C CA . ASP A 1 86 ? 9.747 -10.370 0.152 1.00 90.44 86 ASP A CA 1
ATOM 639 C C . ASP A 1 86 ? 8.344 -10.596 0.722 1.00 90.44 86 ASP A C 1
ATOM 641 O O . ASP A 1 86 ? 7.349 -10.265 0.081 1.00 90.44 86 ASP A O 1
ATOM 645 N N . THR A 1 87 ? 8.253 -11.130 1.938 1.00 93.75 87 THR A N 1
ATOM 646 C CA . THR A 1 87 ? 6.983 -11.468 2.585 1.00 93.75 87 THR A CA 1
ATOM 647 C C . THR A 1 87 ? 6.698 -10.612 3.807 1.00 93.75 87 THR A C 1
ATOM 649 O O . THR A 1 87 ? 5.659 -10.795 4.434 1.00 93.75 87 THR A O 1
ATOM 652 N N . GLN A 1 88 ? 7.601 -9.701 4.177 1.00 95.94 88 GLN A N 1
ATOM 653 C CA . GLN A 1 88 ? 7.491 -8.952 5.420 1.00 95.94 88 GLN A CA 1
ATOM 654 C C . GLN A 1 88 ? 7.908 -7.493 5.254 1.00 95.94 88 GLN A C 1
ATOM 656 O O . GLN A 1 88 ? 8.954 -7.170 4.682 1.00 95.94 88 GLN A O 1
ATOM 661 N N . VAL A 1 89 ? 7.087 -6.608 5.807 1.00 97.50 89 VAL A N 1
ATOM 662 C CA . VAL A 1 89 ? 7.279 -5.161 5.819 1.00 97.50 89 VAL A CA 1
ATOM 663 C C . VAL A 1 89 ? 7.099 -4.627 7.236 1.00 97.50 89 VAL A C 1
ATOM 665 O O . VAL A 1 89 ? 6.258 -5.102 7.995 1.00 97.50 89 VAL A O 1
ATOM 668 N N . SER A 1 90 ? 7.889 -3.624 7.595 1.00 97.69 90 SER A N 1
ATOM 669 C CA . SER A 1 90 ? 7.703 -2.811 8.789 1.00 97.69 90 SER A CA 1
ATOM 670 C C . SER A 1 90 ? 6.697 -1.711 8.468 1.00 97.69 90 SER A C 1
ATOM 672 O O . SER A 1 90 ? 6.988 -0.807 7.679 1.00 97.69 90 SER A O 1
ATOM 674 N N . VAL A 1 91 ? 5.536 -1.774 9.109 1.00 97.81 91 VAL A N 1
ATOM 675 C CA . VAL A 1 91 ? 4.469 -0.778 9.010 1.00 97.81 91 VAL A CA 1
ATOM 676 C C . VAL A 1 91 ? 4.641 0.234 10.150 1.00 97.81 91 VAL A C 1
ATOM 678 O O . VAL A 1 91 ? 4.786 -0.182 11.307 1.00 97.81 91 VAL A O 1
ATOM 681 N N . PRO A 1 92 ? 4.665 1.551 9.865 1.00 97.75 92 PRO A N 1
ATOM 682 C CA . PRO A 1 92 ? 4.715 2.572 10.911 1.00 97.75 92 PRO A CA 1
ATOM 683 C C . PRO A 1 92 ? 3.416 2.570 11.736 1.00 97.75 92 PRO A C 1
ATOM 685 O O . PRO A 1 92 ? 2.438 1.940 11.339 1.00 97.75 92 PRO A O 1
ATOM 688 N N . PRO A 1 93 ? 3.356 3.262 12.887 1.00 97.44 93 PRO A N 1
ATOM 689 C CA . PRO A 1 93 ? 2.073 3.483 13.545 1.00 97.44 93 PRO A CA 1
ATOM 690 C C . PRO A 1 93 ? 1.166 4.302 12.616 1.00 97.44 93 PRO A C 1
ATOM 692 O O . PRO A 1 93 ? 1.610 5.291 12.027 1.00 97.44 93 PRO A O 1
ATOM 695 N N . LEU A 1 94 ? -0.094 3.891 12.478 1.00 96.56 94 LEU A N 1
ATOM 696 C CA . LEU A 1 94 ? -1.046 4.514 11.557 1.00 96.56 94 LEU A CA 1
ATOM 697 C C . LEU A 1 94 ? -2.225 5.128 12.305 1.00 96.56 94 LEU A C 1
ATOM 699 O O . LEU A 1 94 ? -2.610 4.703 13.396 1.00 96.56 94 LEU A O 1
ATOM 703 N N . ALA A 1 95 ? -2.822 6.122 11.662 1.00 94.88 95 ALA A N 1
ATOM 704 C CA . ALA A 1 95 ? -4.047 6.768 12.087 1.00 94.88 95 ALA A CA 1
ATOM 705 C C . ALA A 1 95 ? -5.104 6.592 10.992 1.00 94.88 95 ALA A C 1
ATOM 707 O O . ALA A 1 95 ? -4.869 6.933 9.833 1.00 94.88 95 ALA A O 1
ATOM 708 N N . GLY A 1 96 ? -6.250 6.032 11.364 1.00 94.44 96 GLY A N 1
ATOM 709 C CA . GLY A 1 96 ? -7.424 5.889 10.516 1.00 94.44 96 GLY A CA 1
ATOM 710 C C . GLY A 1 96 ? -8.488 6.923 10.863 1.00 94.44 96 GLY A C 1
ATOM 711 O O . GLY A 1 96 ? -8.751 7.191 12.037 1.00 94.44 96 GLY A O 1
ATOM 712 N N . PHE A 1 97 ? -9.131 7.462 9.836 1.00 94.56 97 PHE A N 1
ATOM 713 C CA . PHE A 1 97 ? -10.209 8.439 9.947 1.00 94.56 97 PHE A CA 1
ATOM 714 C C . PHE A 1 97 ? -11.543 7.788 9.570 1.00 94.56 97 PHE A C 1
ATOM 716 O O . PHE A 1 97 ? -11.607 7.104 8.550 1.00 94.56 97 PHE A O 1
ATOM 723 N N . PRO A 1 98 ? -12.627 7.974 10.337 1.00 94.19 98 PRO A N 1
ATOM 724 C CA . PRO A 1 98 ? -13.944 7.462 9.975 1.00 94.19 98 PRO A CA 1
ATOM 725 C C . PRO A 1 98 ? -14.361 7.951 8.585 1.00 94.19 98 PRO A C 1
ATOM 727 O O . PRO A 1 98 ? -14.427 9.157 8.351 1.00 94.19 98 PRO A O 1
ATOM 730 N N . ALA A 1 99 ? -14.716 7.037 7.678 1.00 90.12 99 ALA A N 1
ATOM 731 C CA . ALA A 1 99 ? -15.106 7.413 6.315 1.00 90.12 99 ALA A CA 1
ATOM 732 C C . ALA A 1 99 ? -16.365 8.310 6.269 1.00 90.12 99 ALA A C 1
ATOM 734 O O . ALA A 1 99 ? -16.564 9.054 5.315 1.00 90.12 99 ALA A O 1
ATOM 735 N N . GLY A 1 100 ? -17.202 8.261 7.313 1.00 84.81 100 GLY A N 1
ATOM 736 C CA . GLY A 1 100 ? -18.405 9.085 7.467 1.00 84.81 100 GLY A CA 1
ATOM 737 C C . GLY A 1 100 ? -18.186 10.483 8.063 1.00 84.81 100 GLY A C 1
ATOM 738 O O . GLY A 1 100 ? -19.170 11.138 8.388 1.00 84.81 100 GLY A O 1
ATOM 739 N N . GLY A 1 101 ? -16.940 10.939 8.255 1.00 78.50 101 GLY A N 1
ATOM 740 C CA . GLY A 1 101 ? -16.648 12.297 8.749 1.00 78.50 101 GLY A CA 1
ATOM 741 C C . GLY A 1 101 ? -16.703 12.474 10.273 1.00 78.50 101 GLY A C 1
ATOM 742 O O . GLY A 1 101 ? -16.852 13.591 10.762 1.00 78.50 101 GLY A O 1
ATOM 743 N N . GLY A 1 102 ? -16.589 11.385 11.039 1.00 77.62 102 GLY A N 1
ATOM 744 C CA . GLY A 1 102 ? -16.491 11.436 12.502 1.00 77.62 102 GLY A CA 1
ATOM 745 C C . GLY A 1 102 ? -15.120 11.923 12.992 1.00 77.62 102 GLY A C 1
ATOM 746 O O . GLY A 1 102 ? -14.103 11.690 12.347 1.00 77.62 102 GLY A O 1
ATOM 747 N N . ALA A 1 103 ? -15.079 12.553 14.170 1.00 75.44 103 ALA A N 1
ATOM 748 C CA . ALA A 1 103 ? -13.847 13.104 14.754 1.00 75.44 103 ALA A CA 1
ATOM 749 C C . ALA A 1 103 ? -12.952 12.065 15.464 1.00 75.44 103 ALA A C 1
ATOM 751 O O . ALA A 1 103 ? -11.853 12.394 15.907 1.00 75.44 103 ALA A O 1
ATOM 752 N N . SER A 1 104 ? -13.419 10.823 15.624 1.00 87.00 104 SER A N 1
ATOM 753 C CA . SER A 1 104 ? -12.699 9.806 16.393 1.00 87.00 104 SER A CA 1
ATOM 754 C C . SER A 1 104 ? -11.660 9.093 15.529 1.00 87.00 104 SER A C 1
ATOM 756 O O . SER A 1 104 ? -12.010 8.340 14.623 1.00 87.00 104 SER A O 1
ATOM 758 N N . LEU A 1 105 ? -10.383 9.342 15.818 1.00 90.94 105 LEU A N 1
ATOM 759 C CA . LEU A 1 105 ? -9.260 8.634 15.211 1.00 90.94 105 LEU A CA 1
ATOM 760 C C . LEU A 1 105 ? -9.188 7.191 15.709 1.00 90.94 105 LEU A C 1
ATOM 762 O O . LEU A 1 105 ? -9.305 6.923 16.905 1.00 90.94 105 LEU A O 1
ATOM 766 N N . VAL A 1 106 ? -8.913 6.272 14.789 1.00 92.19 106 VAL A N 1
ATOM 767 C CA . VAL A 1 106 ? -8.570 4.886 15.110 1.00 92.19 106 VAL A CA 1
ATOM 768 C C . VAL A 1 106 ? -7.063 4.723 14.973 1.00 92.19 106 VAL A C 1
ATOM 770 O O . VAL A 1 106 ? -6.507 4.943 13.899 1.00 92.19 106 VAL A O 1
ATOM 773 N N . HIS A 1 107 ? -6.391 4.349 16.057 1.00 93.94 107 HIS A N 1
ATOM 774 C CA . HIS A 1 107 ? -4.946 4.140 16.052 1.00 93.94 107 HIS A CA 1
ATOM 775 C C . HIS A 1 107 ? -4.609 2.680 15.766 1.00 93.94 107 HIS A C 1
ATOM 777 O O . HIS A 1 107 ? -5.123 1.776 16.423 1.00 93.94 107 HIS A O 1
ATOM 783 N N . PHE A 1 108 ? -3.697 2.461 14.823 1.00 93.44 108 PHE A N 1
ATOM 784 C CA . PHE A 1 108 ? -3.141 1.148 14.529 1.00 93.44 108 PHE A CA 1
ATOM 785 C C . PHE A 1 108 ? -1.675 1.114 14.965 1.00 93.44 108 PHE A C 1
ATOM 787 O O . PHE A 1 108 ? -0.902 1.999 14.579 1.00 93.44 108 PHE A O 1
ATOM 794 N N . PRO A 1 109 ? -1.272 0.125 15.777 1.00 95.06 109 PRO A N 1
ATOM 795 C CA . PRO A 1 109 ? 0.098 0.040 16.250 1.00 95.06 109 PRO A CA 1
ATOM 796 C C . PRO A 1 109 ? 1.050 -0.279 15.096 1.00 95.06 109 PRO A C 1
ATOM 798 O O . PRO A 1 109 ? 0.695 -0.996 14.157 1.00 95.06 109 PRO A O 1
ATOM 801 N N . ALA A 1 110 ? 2.282 0.213 15.220 1.00 97.00 110 ALA A N 1
ATOM 802 C CA . ALA A 1 110 ? 3.380 -0.198 14.358 1.00 97.00 110 ALA A CA 1
ATOM 803 C C . ALA A 1 110 ? 3.614 -1.711 14.465 1.00 97.00 110 ALA A C 1
ATOM 805 O O . ALA A 1 110 ? 3.325 -2.322 15.499 1.00 97.00 110 ALA A O 1
ATOM 806 N N . GLY A 1 111 ? 4.185 -2.315 13.428 1.00 96.75 111 GLY A N 1
ATOM 807 C CA . GLY A 1 111 ? 4.563 -3.721 13.493 1.00 96.75 111 GLY A CA 1
ATOM 808 C C . GLY A 1 111 ? 5.017 -4.303 12.169 1.00 96.75 111 GLY A C 1
ATOM 809 O O . GLY A 1 111 ? 4.956 -3.659 11.123 1.00 96.75 111 GLY A O 1
ATOM 810 N N . GLU A 1 112 ? 5.461 -5.550 12.227 1.00 97.31 112 GLU A N 1
ATOM 811 C CA . GLU A 1 112 ? 5.830 -6.314 11.043 1.00 97.31 112 GLU A CA 1
ATOM 812 C C . GLU A 1 112 ? 4.600 -7.025 10.484 1.00 97.31 112 GLU A C 1
ATOM 814 O O . GLU A 1 112 ? 3.898 -7.737 11.205 1.00 97.31 112 GLU A O 1
ATOM 819 N N . ARG A 1 113 ? 4.317 -6.824 9.198 1.00 95.06 113 ARG A N 1
ATOM 820 C CA . ARG A 1 113 ? 3.138 -7.380 8.528 1.00 95.06 113 ARG A CA 1
ATOM 821 C C . ARG A 1 113 ? 3.488 -7.909 7.146 1.00 95.06 113 ARG A C 1
ATOM 823 O O . ARG A 1 113 ? 4.585 -7.692 6.639 1.00 95.06 113 ARG A O 1
ATOM 830 N N . LEU A 1 114 ? 2.533 -8.609 6.539 1.00 95.75 114 LEU A N 1
ATOM 831 C CA . LEU A 1 114 ? 2.573 -8.909 5.110 1.00 95.75 114 LEU A CA 1
ATOM 832 C C . LEU A 1 114 ? 2.485 -7.603 4.293 1.00 95.75 114 LEU A C 1
ATOM 834 O O . LEU A 1 114 ? 1.888 -6.637 4.778 1.00 95.75 114 LEU A O 1
ATOM 838 N N . PRO A 1 115 ? 3.007 -7.576 3.053 1.00 93.50 115 PRO A N 1
ATOM 839 C CA . PRO A 1 115 ? 2.813 -6.462 2.128 1.00 93.50 115 PRO A CA 1
ATOM 840 C C . PRO A 1 115 ? 1.347 -6.036 1.985 1.00 93.50 115 PRO A C 1
ATOM 842 O O . PRO A 1 115 ? 0.435 -6.865 2.059 1.00 93.50 115 PRO A O 1
ATOM 845 N N . ALA A 1 116 ? 1.121 -4.743 1.731 1.00 92.31 116 ALA A N 1
ATOM 846 C CA . ALA A 1 116 ? -0.209 -4.139 1.642 1.00 92.31 116 ALA A CA 1
ATOM 847 C C . ALA A 1 116 ? -1.192 -4.835 0.693 1.00 92.31 116 ALA A C 1
ATOM 849 O O . ALA A 1 116 ? -2.383 -4.897 0.997 1.00 92.31 116 ALA A O 1
ATOM 850 N N . GLU A 1 117 ? -0.703 -5.414 -0.400 1.00 90.88 117 GLU A N 1
ATOM 851 C CA . GLU A 1 117 ? -1.519 -6.116 -1.398 1.00 90.88 117 GLU A CA 1
ATOM 852 C C . GLU A 1 117 ? -2.090 -7.434 -0.873 1.00 90.88 117 GLU A C 1
ATOM 854 O O . GLU A 1 117 ? -3.082 -7.930 -1.398 1.00 90.88 117 GLU A O 1
ATOM 859 N N . LEU A 1 118 ? -1.461 -8.009 0.153 1.00 93.25 118 LEU A N 1
ATOM 860 C CA . LEU A 1 118 ? -1.777 -9.336 0.677 1.00 93.25 118 LEU A CA 1
ATOM 861 C C . LEU A 1 118 ? -2.585 -9.288 1.978 1.00 93.25 118 LEU A C 1
ATOM 863 O O . LEU A 1 118 ? -2.954 -10.332 2.512 1.00 93.25 118 LEU A O 1
ATOM 867 N N . ARG A 1 119 ? -2.867 -8.095 2.512 1.00 89.94 119 ARG A N 1
ATOM 868 C CA . ARG A 1 119 ? -3.549 -7.909 3.801 1.00 89.94 119 ARG A CA 1
ATOM 869 C C . ARG A 1 119 ? -4.889 -7.199 3.640 1.00 89.94 119 ARG A C 1
ATOM 871 O O . ARG A 1 119 ? -5.005 -6.225 2.906 1.00 89.94 119 ARG A O 1
ATOM 878 N N . GLN A 1 120 ? -5.887 -7.637 4.404 1.00 85.94 120 GLN A N 1
ATOM 879 C CA . GLN A 1 120 ? -7.220 -7.011 4.452 1.00 85.94 120 GLN A CA 1
ATOM 880 C C . GLN A 1 120 ? -7.270 -5.756 5.343 1.00 85.94 120 GLN A C 1
ATOM 882 O O . GLN A 1 120 ? -8.226 -4.989 5.285 1.00 85.94 120 GLN A O 1
ATOM 887 N N . GLY A 1 121 ? -6.241 -5.544 6.167 1.00 85.75 121 GLY A N 1
ATOM 888 C CA . GLY A 1 121 ? -6.170 -4.448 7.126 1.00 85.75 121 GLY A CA 1
ATOM 889 C C . GLY A 1 121 ? -4.876 -3.635 7.033 1.00 85.75 121 GLY A C 1
ATOM 890 O O . GLY A 1 121 ? -4.060 -3.859 6.127 1.00 85.75 121 GLY A O 1
ATOM 891 N N . PRO A 1 122 ? -4.712 -2.682 7.960 1.00 79.81 122 PRO A N 1
ATOM 892 C CA . PRO A 1 122 ? -3.475 -1.952 8.180 1.00 79.81 122 PRO A CA 1
ATOM 893 C C . PRO A 1 122 ? -2.456 -2.735 8.993 1.00 79.81 122 PRO A C 1
ATOM 895 O O . PRO A 1 122 ? -2.560 -3.979 9.125 1.00 79.81 122 PRO A O 1
#

Secondary structure (DSSP, 8-state):
----------------------------TTSPPHHHHHHHHHTSPPPPPPPPPPPSEEEEPPEEEE-TTT--EEEE--EEEEESSSS-EEEPPEEEEETT--S-PEEE--EEE--GGG-S--